Protein AF-A0A5K1B800-F1 (afdb_monomer_lite)

Secondary structure (DSSP, 8-state):
----S----SSS-HHHHHHHHHTSTT-S-EEEEESSSPPHHHHHHHTT-TTEEEEE--

Sequence (58 aa):
LLVFEDLEVPSHKTKNIVNYVSQMENTKKLLVVDGGPIDEKLKLATQNLHYVNVLPSI

pLDDT: mean 93.73, std 4.23, range [68.5, 97.56]

Radius of gyration: 10.83 Å; chains: 1; bounding box: 25×25×23 Å

Foldseek 3Di:
DDDDPDDDQPFLALVSVVVVVVPDPPQQAEEAEAQDPDDPSNCSNPVVPPRYYYDYPD

Organism: NCBI:txid210225

Structure (mmCIF, N/CA/C/O backbone):
data_AF-A0A5K1B800-F1
#
_entry.id   AF-A0A5K1B800-F1
#
loop_
_atom_site.group_PDB
_atom_site.id
_atom_site.type_symbol
_atom_site.label_atom_id
_atom_site.label_alt_id
_atom_site.label_comp_id
_atom_site.label_asym_id
_atom_site.label_entity_id
_atom_site.label_seq_id
_atom_site.pdbx_PDB_ins_code
_atom_site.Cartn_x
_atom_site.Cartn_y
_atom_site.Cartn_z
_atom_site.occupancy
_atom_site.B_iso_or_equiv
_atom_site.auth_seq_id
_atom_site.auth_comp_id
_atom_site.auth_asym_id
_atom_site.auth_atom_id
_atom_site.pdbx_PDB_model_num
ATOM 1 N N . LEU A 1 1 ? -9.983 -9.425 -0.429 1.00 90.00 1 LEU A N 1
ATOM 2 C CA . LEU A 1 1 ? -8.798 -9.602 -1.292 1.00 90.00 1 LEU A CA 1
ATOM 3 C C . LEU A 1 1 ? -9.053 -8.808 -2.557 1.00 90.00 1 LEU A C 1
ATOM 5 O O . LEU A 1 1 ? -10.125 -8.971 -3.125 1.00 90.00 1 LEU A O 1
ATOM 9 N N . LEU A 1 2 ? -8.130 -7.927 -2.930 1.00 93.81 2 LEU A N 1
ATOM 10 C CA . LEU A 1 2 ? -8.176 -7.177 -4.183 1.00 93.81 2 LEU A CA 1
ATOM 11 C C . LEU A 1 2 ? -6.969 -7.613 -5.007 1.00 93.81 2 LEU A C 1
ATOM 13 O O . LEU A 1 2 ? -5.883 -7.758 -4.447 1.00 93.81 2 LEU A O 1
ATOM 17 N N . VAL A 1 3 ? -7.182 -7.866 -6.293 1.00 93.94 3 VAL A N 1
ATOM 18 C CA . VAL A 1 3 ? -6.135 -8.281 -7.228 1.00 93.94 3 VAL A CA 1
ATOM 19 C C . VAL A 1 3 ? -6.017 -7.188 -8.275 1.00 93.94 3 VAL A C 1
ATOM 21 O O . VAL A 1 3 ? -7.025 -6.774 -8.845 1.00 93.94 3 VAL A O 1
ATOM 24 N N . PHE A 1 4 ? -4.797 -6.714 -8.481 1.00 92.69 4 PHE A N 1
ATOM 25 C CA . PHE A 1 4 ? -4.467 -5.696 -9.467 1.00 92.69 4 PHE A CA 1
ATOM 26 C C . PHE A 1 4 ? -3.631 -6.349 -10.561 1.00 92.69 4 PHE A C 1
ATOM 28 O O . PHE A 1 4 ? -2.781 -7.183 -10.255 1.00 92.69 4 PHE A O 1
ATOM 35 N N . GLU A 1 5 ? -3.880 -5.980 -11.816 1.00 91.38 5 GLU A N 1
ATOM 36 C CA . GLU A 1 5 ? -2.992 -6.355 -12.925 1.00 91.38 5 GLU A CA 1
ATOM 37 C C . GLU A 1 5 ? -1.651 -5.626 -1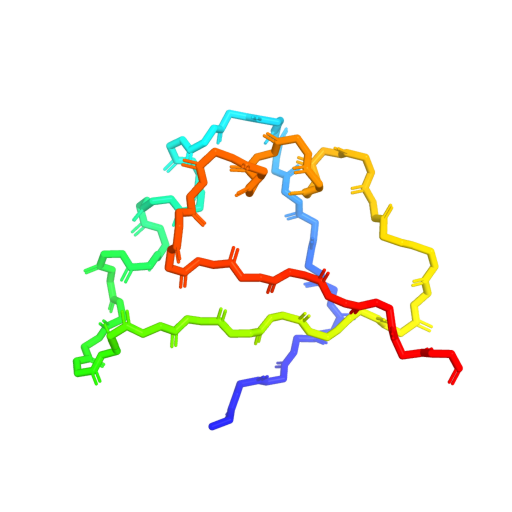2.809 1.00 91.38 5 GLU A C 1
ATOM 39 O O . GLU A 1 5 ? -0.603 -6.222 -13.032 1.00 91.38 5 GLU A O 1
ATOM 44 N N . ASP A 1 6 ? -1.702 -4.357 -12.403 1.00 88.88 6 ASP A N 1
ATOM 45 C CA . ASP A 1 6 ? -0.546 -3.523 -12.109 1.00 88.88 6 ASP A CA 1
ATOM 46 C C . ASP A 1 6 ? -0.896 -2.530 -10.989 1.00 88.88 6 ASP A C 1
ATOM 48 O O . ASP A 1 6 ? -2.050 -2.100 -10.853 1.00 88.88 6 ASP A O 1
ATOM 52 N N . LEU A 1 7 ? 0.096 -2.172 -10.177 1.00 89.19 7 LEU A N 1
ATOM 53 C CA . LEU A 1 7 ? -0.026 -1.217 -9.079 1.00 89.19 7 LEU A CA 1
ATOM 54 C C . LEU A 1 7 ? 0.966 -0.063 -9.265 1.00 89.19 7 LEU A C 1
ATOM 56 O O . LEU A 1 7 ? 1.790 0.234 -8.397 1.00 89.19 7 LEU A O 1
ATOM 60 N N . GLU A 1 8 ? 0.865 0.626 -10.400 1.00 88.81 8 GLU A N 1
ATOM 61 C CA . GLU A 1 8 ? 1.673 1.813 -10.655 1.00 88.81 8 GLU A CA 1
ATOM 62 C C . GLU A 1 8 ? 1.153 3.024 -9.861 1.00 88.81 8 GLU A C 1
ATOM 64 O O . GLU A 1 8 ? -0.022 3.401 -9.911 1.00 88.81 8 GLU A O 1
ATOM 69 N N . VAL A 1 9 ? 2.058 3.690 -9.138 1.00 92.19 9 VAL A N 1
ATOM 70 C CA . VAL A 1 9 ? 1.740 4.916 -8.397 1.00 92.19 9 VAL A CA 1
ATOM 71 C C . VAL A 1 9 ? 2.182 6.140 -9.213 1.00 92.19 9 VAL A C 1
ATOM 73 O O . VAL A 1 9 ? 3.364 6.246 -9.551 1.00 92.19 9 VAL A O 1
ATOM 76 N N . PRO A 1 10 ? 1.308 7.143 -9.462 1.00 92.50 10 PRO A N 1
ATOM 77 C CA . PRO A 1 10 ? 1.645 8.291 -10.318 1.0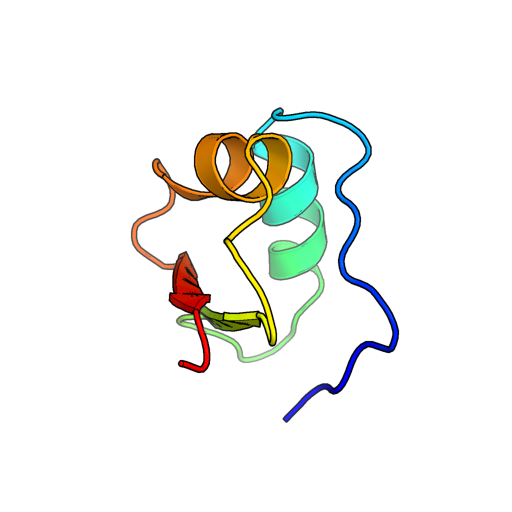0 92.50 10 PRO A CA 1
ATOM 78 C C . PRO A 1 10 ? 2.867 9.097 -9.847 1.00 92.50 10 PRO A C 1
ATOM 80 O O . PRO A 1 10 ? 3.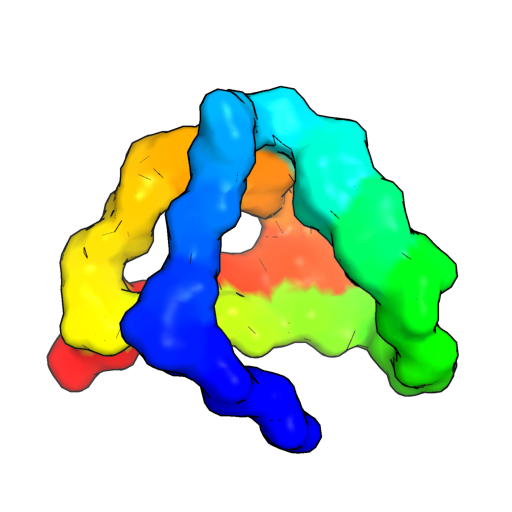537 9.774 -10.622 1.00 92.50 10 PRO A O 1
ATOM 83 N N . SER A 1 11 ? 3.137 9.083 -8.541 1.00 95.81 11 SER A N 1
ATOM 84 C CA . SER A 1 11 ? 4.327 9.666 -7.913 1.00 95.81 11 SER A CA 1
ATOM 85 C C . SER A 1 11 ? 4.542 9.064 -6.525 1.00 95.81 11 SER A C 1
ATOM 87 O O . SER A 1 11 ? 3.616 8.511 -5.934 1.00 95.81 11 SER A O 1
ATOM 89 N N . HIS A 1 12 ? 5.725 9.282 -5.946 1.00 96.69 12 HIS A N 1
ATOM 90 C CA . HIS A 1 12 ? 6.074 8.871 -4.580 1.00 96.69 12 HIS A CA 1
ATOM 91 C C . HIS A 1 12 ? 5.337 9.653 -3.468 1.00 96.69 12 HIS A C 1
ATOM 93 O O . HIS A 1 12 ? 5.680 9.552 -2.291 1.00 96.69 12 HIS A O 1
ATOM 99 N N . LYS A 1 13 ? 4.350 10.495 -3.807 1.00 97.56 13 LYS A N 1
ATOM 100 C CA . LYS A 1 13 ? 3.625 11.295 -2.815 1.00 97.56 13 LYS A CA 1
ATOM 101 C C . LYS A 1 13 ? 2.696 10.394 -2.005 1.00 97.56 13 LYS A C 1
ATOM 103 O O . LYS A 1 13 ? 1.735 9.853 -2.546 1.00 97.56 13 LYS A O 1
ATOM 108 N N . THR A 1 14 ? 2.900 10.355 -0.690 1.00 97.38 14 THR A N 1
ATOM 109 C CA . THR A 1 14 ? 2.083 9.585 0.265 1.00 97.38 14 THR A CA 1
ATOM 110 C C . THR A 1 14 ? 0.578 9.841 0.128 1.00 97.38 14 THR A C 1
ATOM 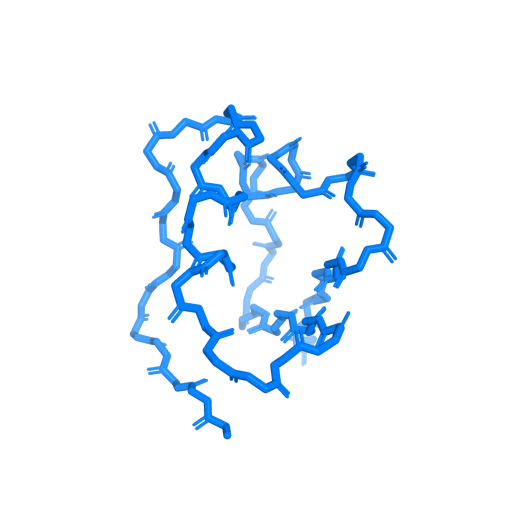112 O O . THR A 1 14 ? -0.217 8.921 0.299 1.00 97.38 14 THR A O 1
ATOM 115 N N . LYS A 1 15 ? 0.166 11.054 -0.277 1.00 96.94 15 LYS A N 1
ATOM 116 C CA . LYS A 1 15 ? -1.249 11.388 -0.528 1.00 96.94 15 LYS A CA 1
ATOM 117 C C . LYS A 1 15 ? -1.941 10.456 -1.531 1.00 96.94 15 LYS A C 1
ATOM 119 O O . LYS A 1 15 ? -3.143 10.264 -1.419 1.00 96.94 15 LYS A O 1
ATOM 124 N N . ASN A 1 16 ? -1.209 9.888 -2.495 1.00 94.19 16 ASN A N 1
ATOM 125 C CA . ASN A 1 16 ? -1.786 8.990 -3.498 1.00 94.19 16 ASN A CA 1
ATOM 126 C C . ASN A 1 16 ? -2.314 7.716 -2.822 1.00 94.19 16 ASN A C 1
ATOM 128 O O . ASN A 1 16 ? -3.445 7.311 -3.069 1.00 94.19 16 ASN A O 1
ATOM 132 N N . ILE A 1 17 ? -1.525 7.153 -1.900 1.00 95.94 17 ILE A N 1
ATOM 133 C CA . ILE A 1 17 ? -1.893 5.966 -1.123 1.00 95.94 17 ILE A CA 1
ATOM 134 C C . ILE A 1 17 ? -2.942 6.313 -0.066 1.00 95.94 17 ILE A C 1
ATOM 136 O O . ILE A 1 17 ? -3.929 5.599 0.063 1.00 95.94 17 ILE A O 1
ATOM 140 N N . VAL A 1 18 ? -2.776 7.426 0.657 1.00 95.81 18 VAL A N 1
ATOM 141 C CA . VAL A 1 18 ? -3.733 7.853 1.696 1.00 95.81 18 VAL A CA 1
ATOM 142 C C . VAL A 1 18 ? -5.127 8.064 1.111 1.00 95.81 18 VAL A C 1
ATOM 144 O O . VAL A 1 18 ? -6.099 7.566 1.671 1.00 95.81 18 VAL A O 1
ATOM 147 N N . ASN A 1 19 ? -5.232 8.756 -0.026 1.00 95.06 19 ASN A N 1
ATOM 148 C CA . ASN A 1 19 ? -6.517 8.985 -0.682 1.00 95.06 19 ASN A CA 1
ATOM 149 C C . ASN A 1 19 ? -7.169 7.662 -1.094 1.00 95.06 19 ASN A C 1
ATOM 151 O O . ASN A 1 19 ? -8.358 7.479 -0.849 1.00 95.06 19 ASN A O 1
ATOM 155 N N . TYR A 1 20 ? -6.393 6.731 -1.653 1.00 93.88 20 TYR A N 1
ATOM 156 C CA . TYR A 1 20 ? -6.898 5.411 -2.021 1.00 93.88 20 TYR A CA 1
ATOM 157 C C . TYR A 1 20 ? -7.386 4.623 -0.796 1.00 93.88 20 TYR A C 1
ATOM 159 O O . TYR A 1 20 ? -8.534 4.189 -0.755 1.00 93.88 20 TYR A O 1
ATOM 167 N N . VAL A 1 21 ? -6.560 4.512 0.250 1.00 93.88 21 VAL A N 1
ATOM 168 C CA . VAL A 1 21 ? -6.920 3.791 1.482 1.00 93.88 21 VAL A CA 1
ATOM 169 C C . VAL A 1 21 ? -8.129 4.428 2.174 1.00 93.88 21 VAL A C 1
ATOM 171 O O . VAL A 1 21 ? -8.956 3.708 2.720 1.00 93.88 21 VAL A O 1
ATOM 174 N N . SER A 1 22 ? -8.290 5.754 2.112 1.00 94.12 22 SER A N 1
ATOM 175 C CA . SER A 1 22 ? -9.446 6.447 2.704 1.00 94.12 22 SER A CA 1
ATOM 176 C C . SER A 1 22 ? -10.789 6.078 2.064 1.00 94.12 22 SER A C 1
ATOM 178 O O . SER A 1 22 ? -11.826 6.213 2.707 1.00 94.12 22 SER A O 1
ATOM 180 N N . GLN A 1 23 ? -10.769 5.595 0.818 1.00 94.44 23 GLN A N 1
ATOM 181 C CA . GLN A 1 23 ? -11.954 5.115 0.104 1.00 94.44 23 GLN A CA 1
ATOM 182 C C . GLN A 1 23 ? -12.260 3.641 0.412 1.00 94.44 23 GLN A C 1
ATOM 184 O O . GLN A 1 23 ? -13.317 3.142 0.035 1.00 94.44 23 GLN A O 1
ATOM 189 N N . MET A 1 24 ? -11.353 2.931 1.092 1.00 94.31 24 MET A N 1
ATOM 190 C CA . MET A 1 24 ? -11.554 1.538 1.476 1.00 94.31 24 MET A CA 1
ATOM 191 C C . MET A 1 24 ? -12.348 1.461 2.781 1.00 94.31 24 MET A C 1
ATOM 193 O O . MET A 1 24 ? -11.823 1.686 3.873 1.00 94.31 24 MET A O 1
ATOM 197 N N . GLU A 1 25 ? -13.620 1.091 2.685 1.00 92.06 25 GLU A N 1
ATOM 198 C CA . GLU A 1 25 ? -14.448 0.871 3.869 1.00 92.06 25 GLU A CA 1
ATOM 199 C C . GLU A 1 25 ? -13.954 -0.333 4.692 1.00 92.06 25 GLU A C 1
ATOM 201 O O . GLU A 1 25 ? -13.414 -1.310 4.165 1.00 92.06 25 GLU A O 1
ATOM 206 N N . ASN A 1 26 ? -14.131 -0.262 6.017 1.00 92.56 26 ASN A N 1
ATOM 207 C CA . ASN A 1 26 ? -13.820 -1.335 6.974 1.00 92.56 26 ASN A CA 1
ATOM 208 C C . ASN A 1 26 ? -12.375 -1.879 6.944 1.00 92.56 26 ASN A C 1
ATOM 210 O O . ASN A 1 26 ? -12.111 -2.972 7.450 1.00 92.56 26 ASN A O 1
ATOM 214 N N . THR A 1 27 ? -11.415 -1.113 6.419 1.00 94.56 27 THR A N 1
ATOM 215 C CA . THR A 1 27 ? -10.005 -1.522 6.341 1.00 94.56 27 THR A CA 1
ATOM 216 C C . THR A 1 27 ? -9.170 -0.811 7.406 1.00 94.56 27 THR A C 1
ATOM 218 O O . THR A 1 27 ? -9.087 0.410 7.435 1.00 94.56 27 THR A O 1
ATOM 221 N N . LYS A 1 28 ? -8.533 -1.578 8.305 1.00 95.25 28 LYS A N 1
ATOM 222 C CA . LYS A 1 28 ? -7.676 -1.032 9.384 1.00 95.25 28 LYS A CA 1
ATOM 223 C C . LYS A 1 28 ? -6.184 -1.038 9.048 1.00 95.25 28 LYS A C 1
ATOM 225 O O . LYS A 1 28 ? -5.448 -0.173 9.508 1.00 95.25 28 LYS A O 1
ATOM 230 N N . LYS A 1 29 ? -5.732 -2.056 8.317 1.00 96.75 29 LYS A N 1
ATOM 231 C CA . LYS A 1 29 ? -4.348 -2.242 7.867 1.00 96.75 29 LYS A CA 1
ATOM 232 C C . LYS A 1 29 ? -4.373 -2.851 6.470 1.00 96.75 29 LYS A C 1
ATOM 234 O O . LYS A 1 29 ? -5.238 -3.680 6.190 1.00 96.75 29 LYS A O 1
ATOM 239 N N . LEU A 1 30 ? -3.426 -2.453 5.634 1.00 96.69 30 LEU A N 1
ATOM 240 C CA . LEU A 1 30 ? -3.255 -2.911 4.265 1.00 96.69 30 LEU A CA 1
ATOM 241 C C . LEU A 1 30 ? -1.925 -3.658 4.136 1.00 96.69 30 LEU A C 1
ATOM 243 O O . LEU A 1 30 ? -0.888 -3.199 4.618 1.00 96.69 30 LEU A O 1
ATOM 247 N N . LEU A 1 31 ? -1.969 -4.795 3.452 1.00 96.56 31 LEU A N 1
ATOM 248 C CA . LEU A 1 31 ? -0.793 -5.488 2.953 1.00 96.56 31 LEU A CA 1
ATOM 249 C C . LEU A 1 31 ? -0.875 -5.502 1.429 1.00 96.56 31 LEU A C 1
ATOM 251 O O . LEU A 1 31 ? -1.860 -5.988 0.873 1.00 96.56 31 LEU A O 1
ATOM 255 N N . VAL A 1 32 ? 0.155 -4.975 0.782 1.00 95.44 32 VAL A N 1
ATOM 256 C CA . VAL A 1 32 ? 0.360 -5.048 -0.662 1.00 95.44 32 VAL A CA 1
ATOM 257 C C . VAL A 1 32 ? 1.410 -6.117 -0.923 1.00 95.44 32 VAL A C 1
ATOM 259 O O . VAL A 1 32 ? 2.474 -6.109 -0.301 1.00 95.44 32 VAL A O 1
ATOM 262 N N . VAL A 1 33 ? 1.091 -7.039 -1.823 1.00 94.81 33 VAL A N 1
ATOM 263 C CA . VAL A 1 33 ? 2.002 -8.089 -2.272 1.00 94.81 33 VAL A CA 1
ATOM 264 C C . VAL A 1 33 ? 2.278 -7.841 -3.746 1.00 94.81 33 VAL A C 1
ATOM 266 O O . VAL A 1 33 ? 1.348 -7.888 -4.548 1.00 94.81 33 VAL A O 1
ATOM 269 N N . ASP A 1 34 ? 3.527 -7.532 -4.073 1.00 91.31 34 ASP A N 1
ATOM 270 C CA . ASP A 1 34 ? 3.972 -7.251 -5.440 1.00 91.31 34 ASP A CA 1
ATOM 271 C C . ASP A 1 34 ? 4.717 -8.470 -5.996 1.00 91.31 34 ASP A C 1
ATOM 273 O O . ASP A 1 34 ? 5.580 -9.017 -5.317 1.00 91.31 34 ASP A O 1
ATOM 277 N N . GLY A 1 35 ? 4.369 -8.927 -7.199 1.00 89.31 35 GLY A N 1
ATOM 278 C CA . GLY A 1 35 ? 4.950 -10.124 -7.821 1.00 89.31 35 GLY A CA 1
ATOM 279 C C . GLY A 1 35 ? 6.420 -9.981 -8.232 1.00 89.31 35 GLY A C 1
ATOM 280 O O . GLY A 1 35 ? 7.039 -10.971 -8.612 1.00 89.31 35 GLY A O 1
ATOM 281 N N . GLY A 1 36 ? 6.973 -8.768 -8.191 1.00 87.56 36 GLY A N 1
ATOM 282 C CA . GLY A 1 36 ? 8.357 -8.485 -8.557 1.00 87.56 36 GLY A CA 1
ATOM 283 C C . GLY A 1 36 ? 9.120 -7.680 -7.501 1.00 87.56 36 GLY A C 1
ATOM 284 O O . GLY A 1 36 ? 8.701 -7.563 -6.344 1.00 87.56 36 GLY A O 1
ATOM 285 N N . PRO A 1 37 ? 10.280 -7.110 -7.878 1.00 90.31 37 PRO A N 1
ATOM 286 C CA . PRO A 1 37 ? 10.937 -6.097 -7.068 1.00 90.31 37 PRO A CA 1
ATOM 287 C C . PRO A 1 37 ? 9.975 -4.933 -6.817 1.00 90.31 37 PRO A C 1
ATOM 289 O O . PRO A 1 37 ? 9.403 -4.400 -7.762 1.00 90.31 37 PRO A O 1
ATOM 292 N N . ILE A 1 38 ? 9.834 -4.524 -5.554 1.00 92.25 38 ILE A N 1
ATOM 293 C CA . ILE A 1 38 ? 8.945 -3.418 -5.183 1.00 92.25 38 ILE A CA 1
ATOM 294 C C . ILE A 1 38 ? 9.366 -2.147 -5.931 1.00 92.25 38 ILE A C 1
ATOM 296 O O . ILE A 1 38 ? 10.504 -1.690 -5.771 1.00 92.25 38 ILE A O 1
ATOM 300 N N . ASP A 1 39 ? 8.429 -1.547 -6.669 1.00 91.88 39 ASP A N 1
ATOM 301 C CA . ASP A 1 39 ? 8.632 -0.258 -7.335 1.00 91.88 39 ASP A CA 1
ATOM 302 C C . ASP A 1 39 ? 9.074 0.839 -6.343 1.00 91.88 39 ASP A C 1
ATOM 304 O O . ASP A 1 39 ? 8.556 0.973 -5.227 1.00 91.88 39 ASP A O 1
ATOM 308 N N . GLU A 1 40 ? 10.040 1.668 -6.746 1.00 94.00 40 GLU A N 1
ATOM 309 C CA . GLU A 1 40 ? 10.617 2.681 -5.860 1.00 94.00 40 GLU A CA 1
ATOM 310 C C . GLU A 1 40 ? 9.599 3.767 -5.482 1.00 94.00 40 GLU A C 1
ATOM 312 O O . GLU A 1 40 ? 9.570 4.208 -4.326 1.00 94.00 40 GLU A O 1
ATOM 317 N N . LYS A 1 41 ? 8.711 4.175 -6.402 1.00 95.88 41 LYS A N 1
ATOM 318 C CA . LYS A 1 41 ? 7.663 5.157 -6.082 1.00 95.88 41 LYS A CA 1
ATOM 319 C C . LYS A 1 41 ? 6.674 4.557 -5.092 1.00 95.88 41 LYS A C 1
ATOM 321 O O . LYS A 1 41 ? 6.289 5.255 -4.150 1.00 95.88 41 LYS A O 1
ATOM 326 N N . LEU A 1 42 ? 6.299 3.289 -5.266 1.00 95.25 42 LEU A N 1
ATOM 327 C CA . LEU A 1 42 ? 5.425 2.567 -4.340 1.00 95.25 42 LEU A CA 1
ATOM 328 C C . LEU A 1 42 ? 6.049 2.457 -2.945 1.00 95.25 42 LEU A C 1
ATOM 330 O O . LEU A 1 42 ? 5.401 2.791 -1.946 1.00 95.25 42 LEU A O 1
ATOM 334 N N . LYS A 1 43 ? 7.326 2.076 -2.863 1.00 95.19 43 LYS A N 1
ATOM 335 C CA . LYS A 1 43 ? 8.073 2.015 -1.600 1.00 95.19 43 LYS A CA 1
ATOM 336 C C . LYS A 1 43 ? 8.112 3.376 -0.905 1.00 95.19 43 LYS A C 1
ATOM 338 O O . LYS A 1 43 ? 7.761 3.487 0.269 1.00 95.19 43 LYS A O 1
ATOM 343 N N . LEU A 1 44 ? 8.498 4.431 -1.621 1.00 96.81 44 LEU A N 1
ATOM 344 C CA . LEU A 1 44 ? 8.603 5.777 -1.054 1.00 96.81 44 LEU A CA 1
ATOM 345 C C . LEU A 1 44 ? 7.239 6.350 -0.640 1.00 96.81 44 LEU A C 1
ATOM 347 O O . LEU A 1 44 ? 7.154 7.053 0.370 1.00 96.81 44 LEU A O 1
ATOM 351 N N . ALA A 1 45 ? 6.173 6.035 -1.382 1.00 96.94 45 ALA A N 1
ATOM 352 C CA . ALA A 1 45 ? 4.822 6.482 -1.062 1.00 96.94 45 ALA A CA 1
ATOM 353 C C . ALA A 1 45 ? 4.250 5.803 0.194 1.00 96.94 45 ALA A C 1
ATOM 355 O O . ALA A 1 45 ? 3.409 6.405 0.869 1.00 96.94 45 ALA A O 1
ATOM 356 N N . THR A 1 46 ? 4.710 4.590 0.521 1.00 96.88 46 THR A N 1
ATOM 357 C CA . THR A 1 46 ? 4.176 3.762 1.616 1.00 96.88 46 THR A CA 1
ATOM 358 C C . THR A 1 46 ? 5.048 3.733 2.874 1.00 96.88 46 THR A C 1
ATOM 360 O O . THR A 1 46 ? 4.497 3.574 3.957 1.00 96.88 46 THR A O 1
ATOM 363 N N . GLN A 1 47 ? 6.364 3.972 2.790 1.00 96.38 47 GLN A N 1
ATOM 364 C CA . GLN A 1 47 ? 7.313 3.799 3.914 1.00 96.38 47 GLN A CA 1
ATOM 365 C C . GLN A 1 47 ? 6.966 4.552 5.215 1.00 96.38 47 GLN A C 1
ATOM 367 O O . GLN A 1 47 ? 7.374 4.135 6.293 1.00 96.38 47 GLN A O 1
ATOM 372 N N . ASN A 1 48 ? 6.218 5.658 5.129 1.00 96.25 48 ASN A N 1
ATOM 373 C CA . ASN A 1 48 ? 5.826 6.471 6.288 1.00 96.25 48 ASN A CA 1
ATOM 374 C C . ASN A 1 48 ? 4.415 6.139 6.819 1.00 96.25 48 ASN A C 1
ATOM 376 O O . ASN A 1 48 ? 3.932 6.789 7.747 1.00 96.25 48 ASN A O 1
ATOM 380 N N . LEU A 1 49 ? 3.727 5.156 6.231 1.00 97.25 49 LEU A N 1
ATOM 381 C CA . LEU A 1 49 ? 2.373 4.752 6.607 1.00 97.25 49 LEU A CA 1
ATOM 382 C C . LEU A 1 49 ? 2.412 3.488 7.470 1.00 97.25 49 LEU A C 1
ATOM 384 O O . LEU A 1 49 ? 2.518 2.379 6.970 1.00 97.25 49 LEU A O 1
ATOM 388 N N . HIS A 1 50 ? 2.227 3.636 8.782 1.00 96.56 50 HIS A N 1
ATOM 389 C CA . HIS A 1 50 ? 2.264 2.516 9.739 1.00 96.56 50 HIS A CA 1
ATOM 390 C C . HIS A 1 50 ? 1.162 1.453 9.544 1.00 96.56 50 HIS A C 1
ATOM 392 O O . HIS A 1 50 ? 1.203 0.387 10.160 1.00 96.56 50 HIS A O 1
ATOM 398 N N . TYR A 1 51 ? 0.143 1.754 8.738 1.00 96.69 51 TYR A N 1
ATOM 399 C CA . TYR A 1 51 ? -0.969 0.859 8.426 1.00 96.69 51 TYR A CA 1
ATOM 400 C C . TYR A 1 51 ? -0.885 0.271 7.011 1.00 96.69 51 TYR A C 1
ATOM 402 O O . TYR A 1 51 ? -1.804 -0.447 6.630 1.00 96.69 51 TYR A O 1
ATOM 410 N N . VAL A 1 52 ? 0.176 0.544 6.243 1.00 97.38 52 VAL A N 1
ATOM 411 C CA . VAL A 1 52 ? 0.396 -0.030 4.907 1.00 97.38 52 VAL A CA 1
ATOM 412 C C . VAL A 1 52 ? 1.770 -0.684 4.858 1.00 97.38 52 VAL A C 1
ATOM 414 O O . VAL A 1 52 ? 2.778 -0.008 5.016 1.00 97.38 52 VAL A O 1
ATOM 417 N N . ASN A 1 53 ? 1.809 -1.984 4.583 1.00 96.69 53 ASN A N 1
ATOM 418 C CA . ASN A 1 53 ? 3.051 -2.706 4.316 1.00 96.69 53 ASN A CA 1
ATOM 419 C C . ASN A 1 53 ? 3.086 -3.170 2.860 1.00 96.69 53 ASN A C 1
ATOM 421 O O . ASN A 1 53 ? 2.056 -3.575 2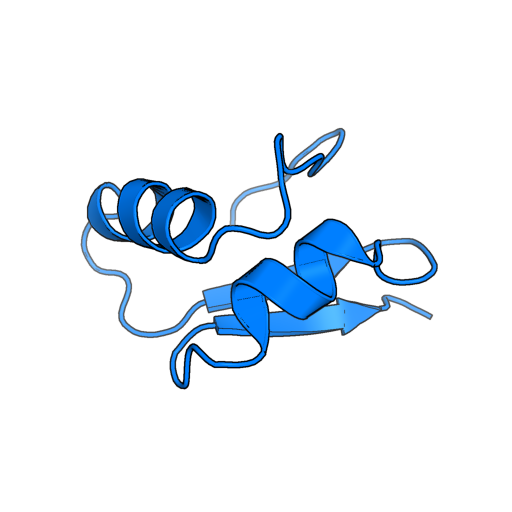.323 1.00 96.69 53 ASN A O 1
ATOM 425 N N . VAL A 1 54 ? 4.272 -3.157 2.254 1.00 95.50 54 VAL A N 1
ATOM 426 C CA . VAL A 1 54 ? 4.518 -3.696 0.912 1.00 95.50 54 VAL A CA 1
ATOM 427 C C . VAL A 1 54 ? 5.574 -4.785 1.023 1.00 95.50 54 VAL A C 1
ATOM 429 O O . VAL A 1 54 ? 6.644 -4.544 1.583 1.00 95.50 54 VAL A O 1
ATOM 432 N N . LEU A 1 55 ? 5.265 -5.978 0.524 1.00 94.94 55 LEU A N 1
ATOM 433 C CA . LEU A 1 55 ? 6.181 -7.113 0.488 1.00 94.94 55 LEU A CA 1
ATOM 434 C C . LEU A 1 55 ? 6.307 -7.620 -0.953 1.00 94.94 55 LEU A C 1
ATOM 436 O O . LEU A 1 55 ? 5.294 -7.679 -1.652 1.00 94.94 55 LEU A O 1
ATOM 440 N N . PRO A 1 56 ? 7.511 -8.014 -1.395 1.00 93.69 56 PRO A N 1
ATOM 441 C CA . PRO A 1 56 ? 7.637 -8.756 -2.635 1.00 93.69 56 PRO A CA 1
ATOM 442 C C . PRO A 1 56 ? 7.130 -10.190 -2.418 1.00 93.69 56 PRO A C 1
ATOM 444 O O . PRO A 1 56 ? 7.380 -10.804 -1.374 1.00 93.69 56 PRO A O 1
ATOM 447 N N . SER A 1 57 ? 6.443 -10.733 -3.410 1.00 89.12 57 SER A N 1
ATOM 448 C CA . SER A 1 57 ? 6.233 -12.163 -3.573 1.00 89.12 57 SER A CA 1
ATOM 449 C C . SER A 1 57 ? 7.461 -12.698 -4.293 1.00 89.12 57 SER A C 1
ATOM 451 O O . SER A 1 57 ? 7.546 -12.608 -5.511 1.00 89.12 57 SER A O 1
ATOM 453 N N . ILE A 1 58 ? 8.434 -13.169 -3.511 1.00 68.50 58 ILE A N 1
ATOM 454 C CA . ILE A 1 58 ? 9.604 -13.914 -4.008 1.00 68.50 58 ILE A CA 1
ATO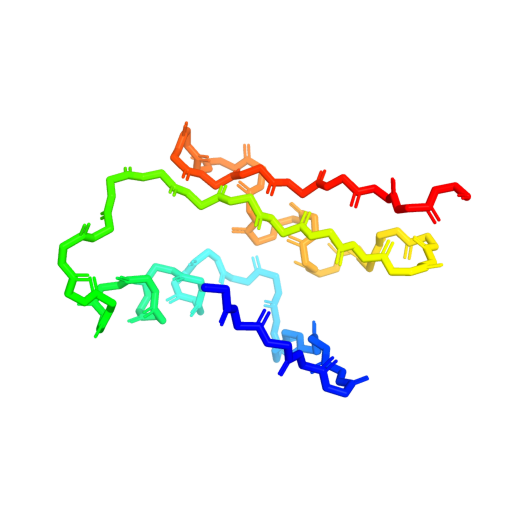M 455 C C . ILE A 1 58 ? 9.152 -15.033 -4.952 1.00 68.50 58 ILE A C 1
ATOM 457 O O . ILE A 1 58 ? 8.149 -15.705 -4.610 1.00 68.50 58 ILE A O 1
#

InterPro domains:
  IPR002136 Large ribosomal subunit protein uL4 [PF00573] (1-56)
  IPR013005 Large ribosomal subunit protein uL4-like [PTHR10746] (1-57)
  IPR023574 Large ribosomal subunit protein uL4 domain superfamily [G3DSA:3.40.1370.10] (1-58)
  IPR023574 Large ribosomal subunit protein uL4 domain superfamily [SSF52166] (1-56)